Protein AF-A0A6P9B5F3-F1 (afdb_monomer_lite)

Foldseek 3Di:
DFQQDDDPVDDFFDKDWDWPDDPVQDDDDPDLLQAADPPRVVCPVVVVPDQDTWIWMATFQFIHIRNHTPGDHQFPGTSNPDDHGKDKDWDQDPQRWIWIDINNDTRDTDRPVVRRPD

Secondary structure (DSSP, 8-state):
-B-----TT-----EEEEE-S-TTT----SSGGG--TT-STTGGGTTTS-----EEEEETTEEEETTEEEES---SS-GGG--TT-BEEEEE-TTSEEEEEETTEEEEEEEHHHHS--

Structure (mmCIF, N/CA/C/O backbone):
data_AF-A0A6P9B5F3-F1
#
_entry.id   AF-A0A6P9B5F3-F1
#
loop_
_atom_site.group_PDB
_atom_site.id
_atom_site.type_symbol
_atom_site.label_atom_id
_atom_site.label_alt_id
_atom_site.label_comp_id
_atom_site.label_asym_id
_atom_site.label_entity_id
_atom_site.label_seq_id
_atom_site.pdbx_PDB_ins_code
_atom_site.Cartn_x
_atom_site.Cartn_y
_atom_site.Cartn_z
_atom_site.occupancy
_atom_site.B_iso_or_equiv
_atom_site.auth_seq_id
_atom_site.auth_comp_id
_atom_site.auth_asym_id
_atom_site.auth_atom_id
_atom_site.pdbx_PDB_model_num
ATOM 1 N N . ILE A 1 1 ? -9.485 -5.394 0.622 1.00 97.12 1 ILE A N 1
ATOM 2 C CA . ILE A 1 1 ? -8.855 -5.798 1.902 1.00 97.12 1 ILE A CA 1
ATOM 3 C C . ILE A 1 1 ? -9.518 -4.963 2.986 1.00 97.12 1 ILE A C 1
ATOM 5 O O . ILE A 1 1 ? -9.617 -3.764 2.770 1.00 97.12 1 ILE A O 1
ATOM 9 N N . ARG A 1 2 ? -10.036 -5.558 4.067 1.00 97.94 2 ARG A N 1
ATOM 10 C CA . ARG A 1 2 ? -10.665 -4.821 5.178 1.00 97.94 2 ARG A CA 1
ATOM 11 C C . ARG A 1 2 ? -9.687 -4.710 6.345 1.00 97.94 2 ARG A C 1
ATOM 13 O O . ARG A 1 2 ? -8.982 -5.677 6.623 1.00 97.94 2 ARG A O 1
ATOM 20 N N . ILE A 1 3 ? -9.655 -3.562 7.011 1.00 97.56 3 ILE A N 1
ATOM 21 C CA . ILE A 1 3 ? -8.912 -3.371 8.254 1.00 97.56 3 ILE A CA 1
ATOM 22 C C . ILE A 1 3 ? -9.739 -3.957 9.397 1.00 97.56 3 ILE A C 1
ATOM 24 O O . ILE A 1 3 ? -10.732 -3.377 9.820 1.00 97.56 3 ILE A O 1
ATOM 28 N N . ASP A 1 4 ? -9.355 -5.133 9.880 1.00 97.69 4 ASP A N 1
ATOM 29 C CA . ASP A 1 4 ? -10.104 -5.807 10.947 1.00 97.69 4 ASP A CA 1
ATOM 30 C C . ASP A 1 4 ? -9.756 -5.280 12.341 1.00 97.69 4 ASP A C 1
ATOM 32 O O . ASP A 1 4 ? -10.597 -5.326 13.236 1.00 97.69 4 ASP A O 1
ATOM 36 N N . LYS A 1 5 ? -8.516 -4.818 12.534 1.00 95.81 5 LYS A N 1
ATOM 37 C CA . LYS A 1 5 ? -8.025 -4.325 13.818 1.00 95.81 5 LYS A CA 1
ATOM 38 C C . LYS A 1 5 ? -6.888 -3.324 13.639 1.00 95.81 5 LYS A C 1
ATOM 40 O O . LYS A 1 5 ? -5.999 -3.556 12.820 1.00 95.81 5 LYS A O 1
ATOM 45 N N . LEU A 1 6 ? -6.875 -2.281 14.461 1.00 94.19 6 LEU A N 1
ATOM 46 C CA . LEU A 1 6 ? -5.785 -1.321 14.604 1.00 94.19 6 LEU A CA 1
ATOM 47 C C . LEU A 1 6 ? -5.222 -1.387 16.024 1.00 94.19 6 LEU A C 1
ATOM 49 O O . LEU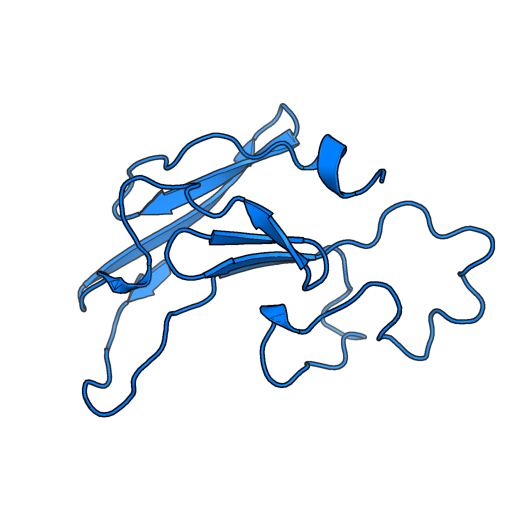 A 1 6 ? -5.931 -1.637 16.998 1.00 94.19 6 LEU A O 1
ATOM 53 N N . VAL A 1 7 ? -3.910 -1.196 16.147 1.00 94.44 7 VAL A N 1
ATOM 54 C CA . VAL A 1 7 ? -3.235 -1.161 17.448 1.00 94.44 7 VAL A CA 1
ATOM 55 C C . VAL A 1 7 ? -2.755 0.260 17.697 1.00 94.44 7 VAL A C 1
ATOM 57 O O . VAL A 1 7 ? -1.718 0.669 17.188 1.00 94.44 7 VAL A O 1
ATOM 60 N N . ASP A 1 8 ? -3.498 0.981 18.527 1.00 89.44 8 ASP A N 1
ATOM 61 C CA . ASP A 1 8 ? -3.290 2.394 18.878 1.00 89.44 8 ASP A CA 1
ATOM 62 C C . ASP A 1 8 ? -1.964 2.706 19.603 1.00 89.44 8 ASP A C 1
ATOM 64 O O . ASP A 1 8 ? -1.578 3.865 19.739 1.00 89.44 8 ASP A O 1
ATOM 68 N N . LYS A 1 9 ? -1.238 1.679 20.057 1.00 93.75 9 LYS A N 1
ATOM 69 C CA . LYS A 1 9 ? 0.074 1.816 20.713 1.00 93.75 9 LYS A CA 1
ATOM 70 C C . LYS A 1 9 ? 1.243 2.002 19.748 1.00 93.75 9 LYS A C 1
ATOM 72 O O . LYS A 1 9 ? 2.346 2.292 20.209 1.00 93.75 9 LYS A O 1
ATOM 77 N N . TRP A 1 10 ? 1.033 1.789 18.451 1.00 91.19 10 TRP A N 1
ATOM 78 C CA . TRP A 1 10 ? 2.068 1.936 17.431 1.00 91.19 10 TRP A CA 1
ATOM 79 C C . TRP A 1 10 ? 1.809 3.180 16.588 1.00 91.19 10 TRP A C 1
ATOM 81 O O . TRP A 1 10 ? 0.670 3.477 16.243 1.00 91.19 10 TRP A O 1
ATOM 91 N N . SER A 1 11 ? 2.881 3.887 16.235 1.00 87.19 11 SER A N 1
ATOM 92 C CA . SER A 1 11 ? 2.856 4.928 15.212 1.00 87.19 11 SER A CA 1
ATOM 93 C C . SER A 1 11 ? 3.426 4.378 13.907 1.00 87.19 11 SER A C 1
ATOM 95 O O . SER A 1 11 ? 4.414 3.642 13.901 1.00 87.19 11 SER A O 1
ATOM 97 N N . GLY A 1 12 ? 2.792 4.726 12.793 1.00 87.81 12 GLY A N 1
ATOM 98 C 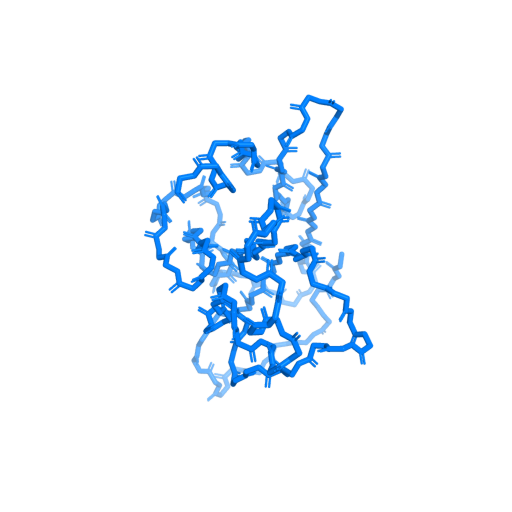CA . GLY A 1 12 ? 3.175 4.262 11.466 1.00 87.81 12 GLY A CA 1
ATOM 99 C C . GLY A 1 12 ? 1.973 4.189 10.536 1.00 87.81 12 GLY A C 1
ATOM 100 O O . GLY A 1 12 ? 0.843 4.436 10.950 1.00 87.81 12 GLY A O 1
ATOM 101 N N . SER A 1 13 ? 2.244 3.832 9.285 1.00 89.62 13 SER A N 1
ATOM 102 C CA . SER A 1 13 ? 1.236 3.639 8.245 1.00 89.62 13 SER A CA 1
ATOM 103 C C . SER A 1 13 ? 1.202 2.182 7.817 1.00 89.62 13 SER A C 1
ATOM 105 O O . SER A 1 13 ? 2.226 1.494 7.862 1.00 89.62 13 SER A O 1
ATOM 107 N N . ILE A 1 14 ? 0.052 1.720 7.333 1.00 93.44 14 ILE A N 1
ATOM 108 C CA . ILE A 1 14 ? 0.021 0.504 6.525 1.00 93.44 14 ILE A CA 1
ATOM 109 C C . ILE A 1 14 ? 0.637 0.796 5.153 1.00 93.44 14 ILE A C 1
ATOM 111 O O . ILE A 1 14 ? 0.459 1.873 4.587 1.00 93.44 14 ILE A O 1
ATOM 115 N N . GLU A 1 15 ? 1.348 -0.180 4.598 1.00 94.25 15 GLU A N 1
ATOM 116 C CA . GLU A 1 15 ? 1.870 -0.101 3.237 1.00 94.25 15 GLU A CA 1
ATOM 117 C C . GLU A 1 15 ? 1.102 -1.066 2.335 1.00 94.25 15 GLU A C 1
ATOM 119 O O . GLU A 1 15 ? 0.864 -2.221 2.692 1.00 94.25 15 GLU A O 1
ATOM 124 N N . ILE A 1 16 ? 0.733 -0.611 1.140 1.00 95.31 16 ILE A N 1
ATOM 125 C CA . ILE A 1 16 ? 0.074 -1.442 0.129 1.00 95.31 16 ILE A CA 1
ATOM 126 C C . ILE A 1 16 ? 0.686 -1.174 -1.239 1.00 95.31 16 ILE A C 1
ATOM 128 O O . ILE A 1 16 ? 1.016 -0.041 -1.573 1.00 95.31 16 ILE A O 1
ATOM 132 N N . GLY A 1 17 ? 0.859 -2.207 -2.056 1.00 93.44 17 GLY A N 1
ATOM 133 C CA . GLY A 1 17 ? 1.568 -2.051 -3.315 1.00 93.44 17 GLY A CA 1
ATOM 134 C C . GLY A 1 17 ? 1.589 -3.297 -4.179 1.00 93.44 17 GLY A C 1
ATOM 135 O O . GLY A 1 17 ? 0.883 -4.271 -3.923 1.00 93.44 17 GLY A O 1
ATOM 136 N N . VAL A 1 18 ? 2.413 -3.243 -5.219 1.00 91.06 18 VAL A N 1
ATOM 137 C CA . VAL A 1 18 ? 2.652 -4.339 -6.159 1.00 91.06 18 VAL A CA 1
ATOM 138 C C . VAL A 1 18 ? 4.142 -4.490 -6.404 1.00 91.06 18 VAL A C 1
ATOM 140 O O . VAL A 1 18 ? 4.890 -3.514 -6.413 1.00 91.06 18 VAL A O 1
ATOM 143 N N . THR A 1 19 ? 4.574 -5.719 -6.648 1.00 87.19 19 THR A N 1
ATOM 144 C CA . THR A 1 19 ? 5.940 -6.014 -7.063 1.00 87.19 19 THR A CA 1
ATOM 145 C C . THR A 1 19 ? 5.926 -7.035 -8.185 1.00 87.19 19 THR A C 1
ATOM 147 O O . THR A 1 19 ? 5.045 -7.895 -8.231 1.00 87.19 19 THR A O 1
ATOM 150 N N . THR A 1 20 ? 6.881 -6.930 -9.104 1.00 84.12 20 THR A N 1
ATOM 151 C CA . THR A 1 20 ? 7.125 -7.969 -10.110 1.00 84.12 20 THR A CA 1
ATOM 152 C C . THR A 1 20 ? 8.093 -9.049 -9.620 1.00 84.12 20 THR A C 1
ATOM 154 O O . THR A 1 20 ? 8.265 -10.052 -10.309 1.00 84.12 20 THR A O 1
ATOM 157 N N . HIS A 1 21 ? 8.672 -8.900 -8.420 1.00 80.31 21 HIS A N 1
ATOM 158 C CA . HIS A 1 21 ? 9.521 -9.925 -7.815 1.00 80.31 21 HIS A CA 1
ATOM 159 C C . HIS A 1 21 ? 8.706 -11.178 -7.473 1.00 80.31 21 HIS A C 1
ATOM 161 O O . HIS A 1 21 ? 7.592 -11.103 -6.950 1.00 80.31 21 HIS A O 1
ATOM 167 N N . ASN A 1 22 ? 9.282 -12.349 -7.741 1.00 81.06 22 ASN A N 1
ATOM 168 C CA . ASN A 1 22 ? 8.653 -13.623 -7.414 1.00 81.06 22 ASN A CA 1
ATOM 169 C C . ASN A 1 22 ? 8.623 -13.822 -5.885 1.00 81.06 22 ASN A C 1
ATOM 171 O O . ASN A 1 22 ? 9.694 -13.873 -5.278 1.00 81.06 22 ASN A O 1
ATOM 175 N N . PRO A 1 23 ? 7.448 -14.014 -5.256 1.00 85.62 23 PRO A N 1
ATOM 176 C CA . PRO A 1 23 ? 7.340 -14.150 -3.802 1.00 85.62 23 PRO A CA 1
ATOM 177 C C . PRO A 1 23 ? 8.077 -15.371 -3.229 1.00 85.62 23 PRO A C 1
ATOM 179 O O . PRO A 1 23 ? 8.393 -15.370 -2.044 1.00 85.62 23 PRO A O 1
ATOM 182 N N . ASN A 1 24 ? 8.373 -16.393 -4.044 1.00 85.88 24 ASN A N 1
ATOM 183 C CA . ASN A 1 24 ? 9.145 -17.569 -3.617 1.00 85.88 24 ASN A CA 1
ATOM 184 C C . ASN A 1 24 ? 10.658 -17.308 -3.546 1.00 85.88 24 ASN A C 1
ATOM 186 O O . ASN A 1 24 ? 11.372 -18.051 -2.880 1.00 85.88 24 ASN A O 1
ATOM 190 N N . ASN A 1 25 ? 11.137 -16.269 -4.237 1.00 80.94 25 ASN A N 1
ATOM 191 C CA . ASN A 1 25 ? 12.559 -15.928 -4.347 1.00 80.94 25 ASN A CA 1
ATOM 192 C C . ASN A 1 25 ? 12.871 -14.550 -3.736 1.00 80.94 25 ASN A C 1
ATOM 194 O O . ASN A 1 25 ? 13.996 -14.061 -3.856 1.00 80.94 25 ASN A O 1
ATOM 198 N N . LEU A 1 26 ? 11.867 -13.899 -3.144 1.00 80.62 26 LEU A N 1
ATOM 199 C CA . LEU A 1 26 ? 11.994 -12.580 -2.552 1.00 80.62 26 LEU A CA 1
ATOM 200 C C . LEU A 1 26 ? 12.522 -12.707 -1.123 1.00 80.62 26 LEU A C 1
ATOM 202 O O . LEU A 1 26 ? 11.882 -13.315 -0.266 1.00 80.62 26 LEU A O 1
ATOM 206 N N . GLU A 1 27 ? 13.673 -12.095 -0.866 1.00 83.25 27 GLU A N 1
ATOM 207 C CA . GLU A 1 27 ? 14.129 -11.837 0.494 1.00 83.25 27 GLU A CA 1
ATOM 208 C C . GLU A 1 27 ? 13.413 -10.586 1.012 1.00 83.25 27 GLU A C 1
ATOM 210 O O . GLU A 1 27 ? 13.539 -9.502 0.441 1.00 83.25 27 GLU A O 1
ATOM 215 N N . TYR A 1 28 ? 12.592 -10.751 2.051 1.00 83.75 28 TYR A N 1
ATOM 216 C CA . TYR A 1 28 ? 11.750 -9.668 2.549 1.00 83.75 28 TYR A CA 1
ATOM 217 C C . TYR A 1 28 ? 12.575 -8.684 3.393 1.00 83.75 28 TYR A C 1
ATOM 219 O O . TYR A 1 28 ? 13.140 -9.089 4.413 1.00 83.75 28 TYR A O 1
ATOM 227 N N . PRO A 1 29 ? 12.627 -7.393 3.019 1.00 87.56 29 PRO A N 1
ATOM 228 C CA . PRO A 1 29 ? 13.246 -6.361 3.847 1.00 87.56 29 PRO A CA 1
ATOM 229 C C . PRO A 1 29 ? 12.403 -6.045 5.094 1.00 87.56 29 PRO A C 1
ATOM 231 O O . PRO A 1 29 ? 11.271 -6.505 5.236 1.00 87.56 29 PRO A O 1
ATOM 234 N N . ALA A 1 30 ? 12.937 -5.196 5.981 1.00 87.19 30 ALA A N 1
ATOM 235 C CA . ALA A 1 30 ? 12.230 -4.742 7.183 1.00 87.19 30 ALA A CA 1
ATOM 236 C C . ALA A 1 30 ? 10.871 -4.080 6.871 1.00 87.19 30 ALA A C 1
ATOM 238 O O . ALA A 1 30 ? 9.903 -4.295 7.598 1.00 87.19 30 ALA A O 1
ATOM 239 N N . THR A 1 31 ? 10.791 -3.313 5.779 1.00 86.94 31 THR A N 1
ATOM 240 C CA . THR A 1 31 ? 9.540 -2.813 5.191 1.00 86.94 31 THR A CA 1
ATOM 241 C C . THR A 1 31 ? 9.602 -2.937 3.674 1.00 86.94 31 THR A C 1
ATOM 243 O O . THR A 1 31 ? 10.675 -2.820 3.080 1.00 86.94 31 THR A O 1
ATOM 246 N N . MET A 1 32 ? 8.462 -3.121 3.004 1.00 87.12 32 MET A N 1
ATOM 247 C CA . MET A 1 32 ? 8.436 -3.240 1.539 1.00 87.12 32 MET A CA 1
ATOM 248 C C . MET A 1 32 ? 8.866 -1.942 0.840 1.00 87.12 32 MET A C 1
ATOM 250 O O . MET A 1 32 ? 9.391 -1.978 -0.273 1.00 87.12 32 MET A O 1
ATOM 254 N N . THR A 1 33 ? 8.735 -0.796 1.510 1.00 85.56 33 THR A N 1
ATOM 255 C CA . THR A 1 33 ? 9.334 0.481 1.094 1.00 85.56 33 THR A CA 1
ATOM 256 C C . THR A 1 33 ? 10.865 0.498 1.104 1.00 85.56 33 THR A C 1
ATOM 258 O O . THR A 1 33 ? 11.457 1.414 0.536 1.00 85.56 33 THR A O 1
ATOM 261 N N . ASN A 1 34 ? 11.535 -0.493 1.693 1.00 83.50 34 ASN A N 1
ATOM 262 C CA . ASN A 1 34 ? 12.985 -0.657 1.598 1.00 83.50 34 ASN A CA 1
ATOM 263 C C . ASN A 1 34 ? 13.437 -1.577 0.455 1.00 83.50 34 ASN A C 1
ATOM 265 O O . ASN A 1 34 ? 14.639 -1.643 0.218 1.00 83.50 34 ASN A O 1
ATOM 269 N N . LEU A 1 35 ? 12.525 -2.231 -0.274 1.00 81.69 35 LEU A N 1
ATOM 270 C CA . LEU A 1 35 ? 12.889 -3.133 -1.369 1.00 81.69 35 LEU A CA 1
ATOM 271 C C . LEU A 1 35 ? 13.412 -2.351 -2.586 1.00 81.69 35 LEU A C 1
ATOM 273 O O . LEU A 1 35 ? 12.672 -1.566 -3.193 1.00 81.69 35 LEU A O 1
ATOM 277 N N . ARG A 1 36 ? 14.675 -2.578 -2.965 1.00 73.75 36 ARG A N 1
ATOM 278 C CA . ARG A 1 36 ? 15.326 -1.972 -4.134 1.00 73.75 36 ARG A CA 1
ATOM 279 C C . ARG A 1 36 ? 15.513 -2.980 -5.263 1.00 73.75 36 ARG A C 1
ATOM 281 O O . ARG A 1 36 ? 15.536 -4.192 -5.069 1.00 73.75 36 ARG A O 1
ATOM 288 N N . SER A 1 37 ? 15.681 -2.450 -6.471 1.00 63.81 37 SER A N 1
ATOM 289 C CA . SER A 1 37 ? 16.074 -3.231 -7.643 1.00 63.81 37 SER A CA 1
ATOM 290 C C . SER A 1 37 ? 17.442 -3.875 -7.391 1.00 63.81 37 SER A C 1
ATOM 292 O O . SER A 1 37 ? 18.431 -3.158 -7.245 1.00 63.81 37 SER A O 1
ATOM 294 N N . GLY A 1 38 ? 17.500 -5.208 -7.343 1.00 58.53 38 GLY A N 1
ATOM 295 C CA . GLY A 1 38 ? 18.754 -5.952 -7.170 1.00 58.53 38 GLY A CA 1
ATOM 296 C C . GLY A 1 38 ? 19.039 -6.483 -5.762 1.00 58.53 38 GLY A C 1
ATOM 297 O O . GLY A 1 38 ? 20.084 -7.101 -5.579 1.00 58.53 38 GLY A O 1
ATOM 298 N N . ASP A 1 39 ? 18.125 -6.323 -4.799 1.00 60.56 39 ASP A N 1
ATOM 299 C CA . ASP A 1 39 ? 18.286 -6.909 -3.455 1.00 60.56 39 ASP A CA 1
ATOM 300 C C . ASP A 1 39 ? 18.133 -8.446 -3.447 1.00 60.56 39 ASP A C 1
ATOM 302 O O . ASP A 1 39 ? 18.464 -9.093 -2.459 1.00 60.56 39 ASP A O 1
ATOM 306 N N . SER A 1 40 ? 17.686 -9.066 -4.551 1.00 55.31 40 SER A N 1
ATOM 307 C CA . SER A 1 40 ? 17.734 -10.526 -4.693 1.00 55.31 40 SER A CA 1
ATOM 308 C C . SER A 1 40 ? 19.149 -10.979 -5.102 1.00 55.31 40 SER A C 1
ATOM 310 O O . SER A 1 40 ? 19.602 -10.652 -6.207 1.00 55.31 40 SER A O 1
ATOM 312 N N . PRO A 1 41 ? 19.851 -11.787 -4.280 1.00 51.94 41 PRO A N 1
ATOM 313 C CA . PRO A 1 41 ? 21.236 -12.202 -4.534 1.00 51.94 41 PRO A CA 1
ATOM 314 C C . PRO A 1 41 ? 21.402 -13.067 -5.796 1.00 51.94 41 PRO A C 1
ATOM 316 O O . PRO A 1 41 ? 22.518 -13.270 -6.273 1.00 51.94 41 PRO A O 1
ATOM 319 N N . THR A 1 42 ? 20.305 -13.559 -6.380 1.00 51.59 42 THR A N 1
ATOM 320 C CA . THR A 1 42 ? 20.307 -14.328 -7.634 1.00 51.59 42 THR A CA 1
ATOM 321 C C . THR A 1 42 ? 20.404 -13.440 -8.886 1.00 51.59 42 THR A C 1
ATOM 323 O O . THR A 1 42 ? 20.699 -13.938 -9.972 1.00 51.59 42 THR A O 1
ATOM 326 N N . LEU A 1 43 ? 20.198 -12.122 -8.763 1.00 49.47 43 LEU A N 1
ATOM 327 C CA . LEU A 1 43 ? 20.100 -11.203 -9.905 1.00 49.47 43 LEU A CA 1
ATOM 328 C C . LEU A 1 43 ? 21.440 -10.654 -10.406 1.00 49.47 43 LEU A C 1
ATOM 330 O O . LEU A 1 43 ? 21.473 -10.072 -11.490 1.00 49.47 43 LEU A O 1
ATOM 334 N N . LEU A 1 44 ? 22.559 -10.876 -9.701 1.00 52.66 44 LEU A N 1
ATOM 335 C CA . LEU A 1 44 ? 23.867 -10.341 -10.113 1.00 52.66 44 LEU A CA 1
ATOM 336 C C . LEU A 1 44 ? 24.296 -10.831 -11.514 1.00 52.66 44 LEU A C 1
ATOM 338 O O . LEU A 1 44 ? 24.983 -10.111 -12.234 1.00 52.66 44 LEU A O 1
ATOM 342 N N . LEU A 1 45 ? 23.839 -12.017 -11.938 1.00 49.50 45 LEU A N 1
ATOM 343 C CA . LEU A 1 45 ? 24.116 -12.579 -13.268 1.00 49.50 45 LEU A CA 1
ATOM 344 C C . LEU A 1 45 ? 23.103 -12.135 -14.349 1.00 49.50 45 LEU A C 1
ATOM 346 O O . LEU A 1 45 ? 23.388 -12.236 -15.540 1.00 49.50 45 LEU A O 1
ATOM 350 N N . VAL A 1 46 ? 21.938 -11.606 -13.956 1.00 47.84 46 VAL A N 1
ATOM 351 C CA . VAL A 1 46 ? 20.850 -11.172 -14.862 1.00 47.84 46 VAL A CA 1
ATOM 352 C C . VAL A 1 46 ? 20.965 -9.682 -15.226 1.00 47.84 46 VAL A C 1
ATOM 354 O O . VAL A 1 46 ? 20.305 -9.208 -16.148 1.00 47.84 46 VAL A O 1
ATOM 357 N N . MET A 1 47 ? 21.883 -8.945 -14.590 1.00 50.22 47 MET A N 1
ATOM 358 C CA . MET A 1 47 ? 22.139 -7.514 -14.825 1.00 50.22 47 MET A CA 1
ATOM 359 C C . MET A 1 47 ? 22.490 -7.147 -16.280 1.00 50.22 47 MET A C 1
ATOM 361 O O . MET A 1 47 ? 22.389 -5.979 -16.643 1.00 50.22 47 MET A O 1
ATOM 365 N N . LEU A 1 48 ? 22.868 -8.110 -17.132 1.00 48.72 48 LEU A N 1
ATOM 366 C CA . LEU A 1 48 ? 23.106 -7.851 -18.559 1.00 48.72 48 LEU A CA 1
ATOM 367 C C . LEU A 1 48 ? 21.817 -7.820 -19.411 1.00 48.72 48 LEU A C 1
ATOM 369 O O . LEU A 1 48 ? 21.874 -7.391 -20.558 1.00 48.72 48 LEU A O 1
ATOM 373 N N . HIS A 1 49 ? 20.670 -8.254 -18.867 1.00 40.97 49 HIS A N 1
ATOM 374 C CA . HIS A 1 49 ? 19.376 -8.316 -19.568 1.00 40.97 49 HIS A CA 1
ATOM 375 C C . HIS A 1 49 ? 18.177 -7.860 -18.712 1.00 40.97 49 HIS A C 1
ATOM 377 O O . HIS A 1 49 ? 17.043 -8.167 -19.071 1.00 40.97 49 HIS A O 1
ATOM 383 N N . SER A 1 50 ? 18.381 -7.171 -17.580 1.00 43.47 50 SER A N 1
ATOM 384 C CA . SER A 1 50 ? 17.289 -6.894 -16.630 1.00 43.47 50 SER A CA 1
ATOM 385 C C . SER A 1 50 ? 16.384 -5.747 -17.085 1.00 43.47 50 SER A C 1
ATOM 387 O O . SER A 1 50 ? 16.457 -4.603 -16.642 1.00 43.47 50 SER A O 1
ATOM 389 N N . THR A 1 51 ? 15.513 -6.085 -18.018 1.00 47.69 51 THR A N 1
ATOM 390 C CA . THR A 1 51 ? 14.275 -5.396 -18.318 1.00 47.69 51 THR A CA 1
ATOM 391 C C . THR A 1 51 ? 13.233 -5.801 -17.254 1.00 47.69 51 THR A C 1
ATOM 393 O O . THR A 1 51 ? 12.872 -6.969 -17.159 1.00 47.69 51 THR A O 1
ATOM 396 N N . HIS A 1 52 ? 12.687 -4.826 -16.512 1.00 53.78 52 HIS A N 1
ATOM 397 C CA . HIS A 1 52 ? 11.346 -4.863 -15.878 1.00 53.78 52 HIS A CA 1
ATOM 398 C C . HIS A 1 52 ? 11.125 -5.439 -14.454 1.00 53.78 52 HIS A C 1
ATOM 400 O O . HIS A 1 52 ? 9.990 -5.815 -14.140 1.00 53.78 52 HIS A O 1
ATOM 406 N N . GLU A 1 53 ? 12.105 -5.441 -13.544 1.00 60.31 53 GLU A N 1
ATOM 407 C CA . GLU A 1 53 ? 11.816 -5.716 -12.120 1.00 60.31 53 GLU A CA 1
ATOM 408 C C . GLU A 1 53 ? 11.593 -4.433 -11.300 1.00 60.31 53 GLU A C 1
ATOM 410 O O . GLU A 1 53 ? 12.448 -3.548 -11.247 1.00 60.31 53 GLU A O 1
ATOM 415 N N . GLY A 1 54 ? 10.412 -4.307 -10.681 1.00 79.62 54 GLY A N 1
ATOM 416 C CA . GLY A 1 54 ? 9.987 -3.091 -9.997 1.00 79.62 54 GLY A CA 1
ATOM 417 C C . GLY A 1 54 ? 8.954 -3.329 -8.895 1.00 79.62 54 GLY A C 1
ATOM 418 O O . GLY A 1 54 ? 8.054 -4.160 -9.021 1.00 79.62 54 GLY A O 1
ATOM 419 N N . THR A 1 55 ? 9.087 -2.570 -7.813 1.00 86.19 55 THR A N 1
ATOM 420 C CA . THR A 1 55 ? 8.187 -2.541 -6.659 1.00 86.19 55 THR A CA 1
ATOM 421 C C . THR A 1 55 ? 7.601 -1.143 -6.526 1.00 86.19 55 THR A C 1
ATOM 423 O O . THR A 1 55 ? 8.341 -0.162 -6.482 1.00 86.19 55 THR A O 1
ATOM 426 N N . ILE A 1 56 ? 6.278 -1.049 -6.429 1.00 90.44 56 ILE A N 1
ATOM 427 C CA . ILE A 1 56 ? 5.550 0.189 -6.154 1.00 90.44 56 ILE A CA 1
ATOM 428 C C . ILE A 1 56 ? 4.802 0.015 -4.845 1.00 90.44 56 ILE A C 1
ATOM 430 O O . ILE A 1 56 ? 3.990 -0.898 -4.729 1.00 90.44 56 ILE A O 1
ATOM 434 N N . MET A 1 57 ? 5.032 0.919 -3.901 1.00 93.81 57 MET A N 1
ATOM 435 C CA . MET A 1 57 ? 4.366 0.942 -2.602 1.00 93.81 57 MET A CA 1
ATOM 436 C C . MET A 1 57 ? 3.691 2.289 -2.378 1.00 93.81 57 MET A C 1
ATOM 438 O O . MET A 1 57 ? 4.259 3.330 -2.701 1.00 93.81 57 MET A O 1
ATOM 442 N N . MET A 1 58 ? 2.507 2.264 -1.785 1.00 94.69 58 MET A N 1
ATOM 443 C CA . MET A 1 58 ? 1.841 3.412 -1.190 1.00 94.69 58 MET A CA 1
ATOM 444 C C . MET A 1 58 ? 1.989 3.337 0.333 1.00 94.69 58 MET A C 1
ATOM 446 O O . MET A 1 58 ? 1.795 2.267 0.910 1.00 94.69 58 MET A O 1
ATOM 450 N N . SER A 1 59 ? 2.346 4.457 0.959 1.00 93.81 59 SER A N 1
ATOM 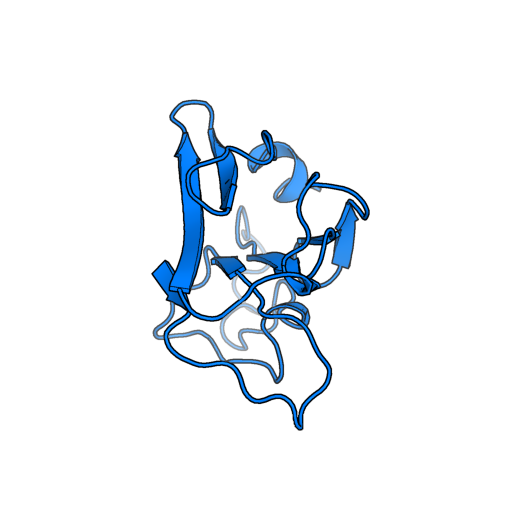451 C CA . SER A 1 59 ? 2.472 4.628 2.414 1.00 93.81 59 SER A CA 1
ATOM 452 C C . SER A 1 59 ? 2.041 6.052 2.768 1.00 93.81 59 SER A C 1
ATOM 454 O O . SER A 1 59 ? 2.520 7.003 2.139 1.00 93.81 59 SER A O 1
ATOM 456 N N . GLY A 1 60 ? 1.098 6.210 3.700 1.00 93.88 60 GLY A N 1
ATOM 457 C CA . GLY A 1 60 ? 0.381 7.476 3.894 1.00 93.88 60 GLY A CA 1
ATOM 458 C C . GLY A 1 60 ? -0.221 7.978 2.574 1.00 93.88 60 GLY A C 1
ATOM 459 O O . GLY A 1 60 ? -0.920 7.229 1.889 1.00 93.88 60 GLY A O 1
ATOM 460 N N . CYS A 1 61 ? 0.121 9.209 2.169 1.00 93.25 61 CYS A N 1
ATOM 461 C CA . CYS A 1 61 ? -0.221 9.760 0.846 1.00 93.25 61 CYS A CA 1
ATOM 462 C C . CYS A 1 61 ? 0.855 9.579 -0.238 1.00 93.25 61 CYS A C 1
ATOM 464 O O . CYS A 1 61 ? 0.682 10.022 -1.379 1.00 93.25 61 CYS A O 1
ATOM 466 N N . GLY A 1 62 ? 1.989 8.971 0.107 1.00 93.31 62 GLY A N 1
ATOM 467 C CA . GLY A 1 62 ? 3.158 8.881 -0.755 1.00 93.31 62 GLY A CA 1
ATOM 468 C C . GLY A 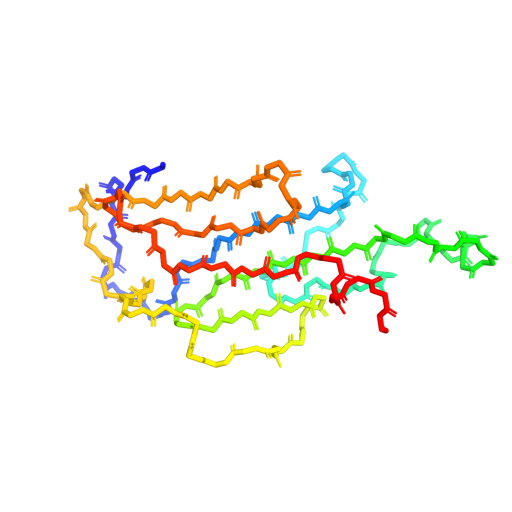1 62 ? 3.203 7.602 -1.584 1.00 93.31 62 GLY A C 1
ATOM 469 O O . GLY A 1 62 ? 2.789 6.538 -1.138 1.00 93.31 62 GLY A O 1
ATOM 470 N N . ILE A 1 63 ? 3.788 7.700 -2.778 1.00 92.94 63 ILE A N 1
ATOM 471 C CA . ILE A 1 63 ? 4.176 6.570 -3.623 1.00 92.94 63 ILE A CA 1
ATOM 472 C C . ILE A 1 63 ? 5.692 6.452 -3.634 1.00 92.94 63 ILE A C 1
ATOM 474 O O . ILE A 1 63 ? 6.407 7.419 -3.927 1.00 92.94 63 ILE A O 1
ATOM 478 N N . LEU A 1 64 ? 6.166 5.238 -3.391 1.00 91.12 64 LEU A N 1
ATOM 479 C CA . LEU A 1 64 ? 7.550 4.832 -3.521 1.00 91.12 64 LEU A CA 1
ATOM 480 C C . LEU A 1 64 ? 7.692 3.838 -4.671 1.00 91.12 64 LEU A C 1
ATOM 482 O O . LEU A 1 64 ? 6.919 2.891 -4.775 1.00 91.12 64 LEU A O 1
ATOM 486 N N . THR A 1 65 ? 8.717 4.033 -5.494 1.00 87.50 65 THR A N 1
ATOM 487 C CA . THR A 1 65 ? 9.136 3.092 -6.538 1.00 87.50 65 THR A CA 1
ATOM 488 C C . THR A 1 65 ? 10.538 2.600 -6.207 1.00 87.50 65 THR A C 1
ATOM 490 O O . THR A 1 65 ? 11.444 3.419 -6.052 1.00 87.50 65 THR A O 1
ATOM 493 N N . ASN A 1 66 ? 10.727 1.286 -6.071 1.00 84.00 66 ASN A N 1
ATOM 494 C CA . ASN A 1 66 ? 12.012 0.649 -5.735 1.00 84.00 66 ASN A CA 1
ATOM 495 C C . ASN A 1 66 ? 12.682 1.285 -4.501 1.00 84.00 66 ASN A C 1
ATOM 497 O O . ASN A 1 66 ? 13.872 1.618 -4.489 1.00 84.00 66 ASN A O 1
ATOM 501 N N . GLY A 1 67 ? 11.858 1.562 -3.490 1.00 84.25 67 GLY A N 1
ATOM 502 C CA . GLY A 1 67 ? 12.251 2.214 -2.245 1.00 84.25 67 GLY A CA 1
ATOM 503 C C . GLY A 1 67 ? 12.677 3.680 -2.365 1.00 84.25 67 GLY A C 1
ATOM 504 O O . GLY A 1 67 ? 13.352 4.211 -1.480 1.00 84.25 67 GLY A O 1
ATOM 505 N N . LYS A 1 68 ? 12.313 4.362 -3.458 1.00 85.44 68 LYS A N 1
ATOM 506 C CA . LYS A 1 68 ? 12.506 5.805 -3.646 1.00 85.44 68 LYS A CA 1
ATOM 507 C C . LYS A 1 68 ? 11.157 6.513 -3.725 1.00 85.44 68 LYS A C 1
ATOM 509 O O . LYS A 1 68 ? 10.328 6.160 -4.554 1.00 85.44 68 LYS A O 1
ATOM 514 N N . GLY A 1 69 ? 10.956 7.553 -2.915 1.00 87.81 69 GLY A N 1
ATOM 515 C CA . GLY A 1 69 ? 9.752 8.390 -2.975 1.00 87.81 69 GLY A CA 1
ATOM 516 C C . GLY A 1 69 ? 9.620 9.100 -4.324 1.00 87.81 69 GLY A C 1
ATOM 517 O O . GLY A 1 69 ? 10.422 9.977 -4.644 1.00 87.81 69 GLY A O 1
ATOM 518 N N . THR A 1 70 ? 8.617 8.717 -5.110 1.00 87.00 70 THR A N 1
ATOM 519 C CA . THR A 1 70 ? 8.362 9.226 -6.467 1.00 87.00 70 THR A CA 1
ATOM 520 C C . THR A 1 70 ? 7.193 10.202 -6.533 1.00 87.00 70 THR A C 1
ATOM 522 O O . THR A 1 70 ? 7.157 11.041 -7.429 1.00 87.00 70 THR A O 1
ATOM 525 N N . ARG A 1 71 ? 6.259 10.144 -5.578 1.00 88.31 71 ARG A N 1
ATOM 526 C CA . ARG A 1 71 ? 5.156 11.108 -5.444 1.00 88.31 71 ARG A CA 1
ATOM 527 C C . ARG A 1 71 ? 4.789 11.254 -3.971 1.00 88.31 71 ARG A C 1
ATOM 529 O O . ARG A 1 71 ? 4.729 10.250 -3.281 1.00 88.31 71 ARG A O 1
ATOM 536 N N . ARG A 1 72 ? 4.595 12.479 -3.478 1.00 88.12 72 ARG A N 1
ATOM 537 C CA . ARG A 1 72 ? 4.323 12.736 -2.046 1.00 88.12 72 ARG A CA 1
ATOM 538 C C . ARG A 1 72 ? 2.837 12.887 -1.719 1.00 88.12 72 ARG A C 1
ATOM 540 O O . ARG A 1 72 ? 2.429 12.518 -0.631 1.00 88.12 72 ARG A O 1
ATOM 547 N N . GLU A 1 73 ? 2.064 13.391 -2.674 1.00 90.81 73 GLU A N 1
ATOM 548 C CA . GLU A 1 73 ? 0.627 13.659 -2.549 1.00 90.81 73 GLU A CA 1
ATOM 549 C C . GLU A 1 73 ? -0.079 12.949 -3.706 1.00 90.81 73 GLU A C 1
ATOM 551 O O . GLU A 1 73 ? -0.352 13.505 -4.776 1.00 90.81 73 GLU A O 1
ATOM 556 N N . TYR A 1 74 ? -0.202 11.634 -3.571 1.00 90.69 74 TYR A N 1
ATOM 557 C CA . TYR A 1 74 ? -0.859 10.813 -4.576 1.00 90.69 74 TYR A CA 1
ATOM 558 C C . TYR A 1 74 ? -2.370 10.813 -4.413 1.00 90.69 74 TYR A C 1
ATOM 560 O O . TYR A 1 74 ? -3.075 11.019 -5.398 1.00 90.69 74 TYR A O 1
ATOM 568 N N . CYS A 1 75 ? -2.825 10.587 -3.188 1.00 88.44 75 CYS A N 1
ATOM 569 C CA . CYS A 1 75 ? -4.222 10.412 -2.840 1.00 88.44 75 CYS A CA 1
ATOM 570 C C . CYS A 1 75 ? -4.764 11.610 -2.062 1.00 88.44 75 CYS A C 1
ATOM 572 O O . CYS A 1 75 ? -4.011 12.387 -1.473 1.00 88.44 75 CYS A O 1
ATOM 574 N N . GLU A 1 76 ? -6.088 11.714 -2.060 1.00 88.69 76 GLU A N 1
ATOM 575 C CA . GLU A 1 76 ? -6.825 12.662 -1.228 1.00 88.69 76 GLU A CA 1
ATOM 576 C C . GLU A 1 76 ? -6.995 12.119 0.197 1.00 88.69 76 GLU A C 1
ATOM 578 O O . GLU A 1 76 ? -6.841 12.864 1.157 1.00 88.69 76 GLU A O 1
ATOM 583 N N . PHE A 1 77 ? -7.237 10.810 0.333 1.00 92.50 77 PHE A N 1
ATOM 584 C CA . PHE A 1 77 ? -7.394 10.135 1.623 1.00 92.50 77 PHE A CA 1
ATOM 585 C C . PHE A 1 77 ? -6.114 9.388 1.992 1.00 92.50 77 PHE A C 1
ATOM 587 O O . PHE A 1 77 ? -5.672 8.520 1.237 1.00 92.50 77 PHE A O 1
ATOM 594 N N . SER A 1 78 ? -5.506 9.714 3.134 1.00 94.12 78 SER A N 1
ATOM 595 C CA . SER A 1 78 ? -4.259 9.073 3.569 1.00 94.12 78 SER A CA 1
ATOM 596 C C . SER A 1 78 ? -4.497 7.660 4.097 1.00 94.12 78 SER A C 1
ATOM 598 O O . SER A 1 78 ? -5.478 7.403 4.795 1.00 94.12 78 SER A O 1
ATOM 600 N N . LEU A 1 79 ? -3.542 6.753 3.866 1.00 95.50 79 LEU A N 1
ATOM 601 C CA . LEU A 1 79 ? -3.504 5.472 4.585 1.00 95.50 79 LEU A CA 1
ATOM 602 C C . LEU A 1 79 ? -3.290 5.649 6.099 1.00 95.50 79 LEU A C 1
ATOM 604 O O . LEU A 1 79 ? -3.630 4.750 6.864 1.00 95.50 79 LEU A O 1
ATOM 608 N N . ASP A 1 80 ? -2.769 6.801 6.534 1.00 94.12 80 ASP A N 1
ATOM 609 C CA . ASP A 1 80 ? -2.562 7.127 7.954 1.00 94.12 80 ASP A CA 1
ATOM 610 C C . ASP A 1 80 ? -3.878 7.382 8.706 1.00 94.12 80 ASP A C 1
ATOM 612 O O . ASP A 1 80 ? -3.908 7.355 9.933 1.00 94.12 80 ASP A O 1
ATOM 616 N N . GLU A 1 81 ? -4.962 7.652 7.975 1.00 93.44 81 GLU A N 1
ATOM 617 C CA . GLU A 1 81 ? -6.264 8.031 8.536 1.00 93.44 81 GLU A CA 1
ATOM 618 C C . GLU A 1 81 ? -7.238 6.848 8.649 1.00 93.44 81 GLU A C 1
ATOM 620 O O . GLU A 1 81 ? -8.331 6.999 9.201 1.00 93.44 81 GLU A O 1
ATOM 625 N N . LEU A 1 82 ? -6.841 5.668 8.158 1.00 95.19 82 LEU A N 1
ATOM 626 C CA . LEU A 1 82 ? -7.681 4.472 8.144 1.00 95.19 82 LEU A CA 1
ATOM 627 C C . LEU A 1 82 ? -8.110 4.050 9.550 1.00 95.19 82 LEU A C 1
ATOM 629 O O . LEU A 1 82 ? -7.329 4.085 10.501 1.00 95.19 82 LEU A O 1
ATOM 633 N N . GLN A 1 83 ? -9.348 3.574 9.647 1.00 96.25 83 GLN A N 1
ATOM 634 C CA . GLN A 1 83 ? -9.966 3.047 10.858 1.00 96.25 83 GLN A CA 1
ATOM 635 C C . GLN A 1 83 ? -10.321 1.562 10.715 1.00 96.25 83 GLN A C 1
ATOM 637 O O . GLN A 1 83 ? -10.370 0.997 9.618 1.00 96.25 83 GLN A O 1
ATOM 642 N N . GLU A 1 84 ? -10.594 0.904 11.843 1.00 97.62 84 GLU A N 1
ATOM 643 C CA . GLU A 1 84 ? -11.164 -0.444 11.834 1.00 97.62 84 GLU A CA 1
ATOM 644 C C . GLU A 1 84 ? -12.495 -0.446 11.066 1.00 97.62 84 GLU A C 1
ATOM 646 O O . GLU A 1 84 ? -13.377 0.377 11.303 1.00 97.62 84 GLU A O 1
ATOM 651 N N . GLY A 1 85 ? -12.642 -1.386 10.135 1.00 97.94 85 GLY A N 1
ATOM 652 C CA . GLY A 1 85 ? -13.774 -1.481 9.218 1.00 97.94 85 GLY A CA 1
ATOM 653 C C . GLY A 1 85 ? -13.534 -0.855 7.842 1.00 97.94 85 GLY A C 1
ATOM 654 O O . GLY A 1 85 ? -14.236 -1.240 6.901 1.00 97.94 85 GLY A O 1
ATOM 655 N N . ASP A 1 86 ? -12.536 0.022 7.685 1.00 98.00 86 ASP A N 1
ATOM 656 C CA . ASP A 1 86 ? -12.206 0.605 6.383 1.00 98.00 86 ASP A CA 1
ATOM 657 C C . ASP A 1 86 ? -11.660 -0.442 5.410 1.00 98.00 86 ASP A C 1
ATOM 659 O O . ASP A 1 86 ? -11.111 -1.482 5.788 1.00 98.00 86 ASP A O 1
ATOM 663 N N . HIS A 1 87 ? -11.824 -0.169 4.119 1.00 97.88 87 HIS A N 1
ATOM 664 C CA . HIS A 1 87 ? -11.395 -1.046 3.043 1.00 97.88 87 HIS A CA 1
ATOM 665 C C . HIS A 1 87 ? -10.352 -0.370 2.167 1.00 97.88 87 HIS A C 1
ATOM 667 O O . HIS A 1 87 ? -10.564 0.726 1.664 1.00 97.88 87 HIS A O 1
ATOM 673 N N . ILE A 1 88 ? -9.271 -1.086 1.886 1.00 97.81 88 ILE A N 1
ATOM 674 C CA . ILE A 1 88 ? -8.274 -0.688 0.895 1.00 97.81 88 ILE A CA 1
ATOM 675 C C . ILE A 1 88 ? -8.205 -1.697 -0.245 1.00 97.81 88 ILE A C 1
ATOM 677 O O . ILE A 1 88 ? -8.531 -2.885 -0.097 1.00 97.81 88 ILE A O 1
ATOM 681 N N . GLY A 1 89 ? -7.765 -1.232 -1.405 1.00 97.50 89 GLY A N 1
ATOM 682 C CA . GLY A 1 89 ? -7.567 -2.071 -2.573 1.00 97.50 89 GLY A CA 1
ATOM 683 C C . GLY A 1 89 ? -6.664 -1.416 -3.600 1.00 97.50 89 GLY A C 1
ATOM 684 O O . GLY A 1 89 ? -6.345 -0.234 -3.522 1.00 97.50 89 GLY A O 1
ATOM 685 N N . LEU A 1 90 ? -6.266 -2.207 -4.586 1.00 96.06 90 LEU A N 1
ATOM 686 C CA . LEU A 1 90 ? -5.539 -1.732 -5.749 1.00 96.06 90 LEU A CA 1
ATOM 687 C C . LEU A 1 90 ? -5.954 -2.537 -6.972 1.00 96.06 90 LEU A C 1
ATOM 689 O O . LEU A 1 90 ? -6.399 -3.681 -6.859 1.00 96.06 90 LEU A O 1
ATOM 693 N N . THR A 1 91 ? -5.825 -1.955 -8.154 1.00 94.75 91 THR A N 1
ATOM 694 C CA . THR A 1 91 ? -6.103 -2.648 -9.414 1.00 94.75 91 THR A CA 1
ATOM 695 C C . THR A 1 91 ? -5.222 -2.096 -10.520 1.00 94.75 91 THR A C 1
ATOM 697 O O . THR A 1 91 ? -5.070 -0.884 -10.662 1.00 94.75 91 THR A O 1
ATOM 700 N N . ARG A 1 92 ? -4.671 -2.992 -11.344 1.00 91.69 92 ARG A N 1
ATOM 701 C CA . ARG A 1 92 ? -4.071 -2.625 -12.627 1.00 91.69 92 ARG A CA 1
ATOM 702 C C . ARG A 1 92 ? -5.169 -2.592 -13.685 1.00 91.69 92 ARG A C 1
ATOM 704 O O . ARG A 1 92 ? -5.793 -3.616 -13.956 1.00 91.69 92 ARG A O 1
ATOM 711 N N . LYS A 1 93 ? -5.407 -1.423 -14.277 1.00 91.06 93 LYS A N 1
ATOM 712 C CA . LYS A 1 93 ? -6.367 -1.252 -15.375 1.00 91.06 93 LYS A CA 1
ATOM 713 C C . LYS A 1 93 ? -5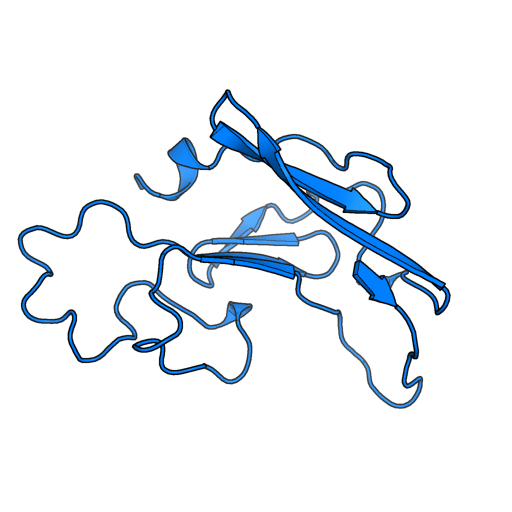.750 -1.687 -16.713 1.00 91.06 93 LYS A C 1
ATOM 715 O O . LYS A 1 93 ? -4.538 -1.868 -16.834 1.00 91.06 93 LYS A O 1
ATOM 720 N N . SER A 1 94 ? -6.590 -1.856 -17.737 1.00 89.88 94 SER A N 1
ATOM 721 C CA . SER A 1 94 ? -6.185 -2.312 -19.081 1.00 89.88 94 SER A CA 1
ATOM 722 C C . SER A 1 94 ? -5.219 -1.360 -19.796 1.00 89.88 94 SER A C 1
ATOM 724 O O . SER A 1 94 ? -4.433 -1.796 -20.630 1.00 89.88 94 SER A O 1
ATOM 726 N N . ASN A 1 95 ? -5.231 -0.075 -19.435 1.00 86.31 95 ASN A N 1
ATOM 727 C CA . ASN A 1 95 ? -4.270 0.932 -19.892 1.00 86.31 95 ASN A CA 1
ATOM 728 C C . ASN A 1 95 ? -2.925 0.884 -19.136 1.00 86.31 95 ASN A C 1
ATOM 730 O O . ASN A 1 95 ? -2.136 1.814 -19.250 1.00 86.31 95 ASN A O 1
ATOM 734 N N . ASN A 1 96 ? -2.673 -0.168 -18.351 1.00 83.12 96 ASN A N 1
ATOM 735 C CA . ASN A 1 96 ? -1.502 -0.348 -17.488 1.00 83.12 96 ASN A CA 1
ATOM 736 C C . ASN A 1 96 ? -1.373 0.638 -16.321 1.00 83.12 96 ASN A C 1
ATOM 738 O O . ASN A 1 96 ? -0.393 0.553 -15.585 1.00 83.12 96 ASN A O 1
ATOM 742 N N . ALA A 1 97 ? -2.354 1.512 -16.090 1.00 89.44 97 ALA A N 1
ATOM 743 C CA . ALA A 1 97 ? -2.356 2.351 -14.903 1.00 89.44 97 ALA A CA 1
ATOM 744 C C . ALA A 1 97 ? -2.654 1.509 -13.656 1.00 89.44 97 ALA A C 1
ATOM 746 O O . ALA A 1 97 ? -3.579 0.688 -13.642 1.00 89.44 97 ALA A O 1
ATOM 747 N N . LEU A 1 98 ? -1.882 1.735 -12.600 1.00 91.94 98 LEU A N 1
ATOM 748 C CA . LEU A 1 98 ? -2.169 1.241 -11.265 1.00 91.94 98 LEU A CA 1
ATOM 749 C C . LEU A 1 98 ? -3.074 2.249 -10.555 1.00 91.94 98 LEU A C 1
ATOM 751 O O . LEU A 1 98 ? -2.802 3.444 -10.560 1.00 91.94 98 LEU A O 1
ATOM 755 N N . HIS A 1 99 ? -4.148 1.760 -9.953 1.00 94.69 99 HIS A N 1
ATOM 756 C CA . HIS A 1 99 ? -5.083 2.556 -9.167 1.00 94.69 99 HIS A CA 1
ATOM 757 C C . HIS A 1 99 ? -5.143 2.007 -7.748 1.00 94.69 99 HIS A C 1
ATOM 759 O O . HIS A 1 99 ? -5.202 0.789 -7.573 1.00 94.69 99 HIS A O 1
ATOM 765 N N . PHE A 1 100 ? -5.164 2.898 -6.760 1.00 96.25 100 PHE A N 1
ATOM 766 C CA . PHE A 1 100 ? -5.403 2.566 -5.356 1.00 96.25 100 PHE A CA 1
ATOM 767 C C . PHE A 1 100 ? -6.807 3.015 -4.966 1.00 96.25 100 PHE A C 1
ATOM 769 O O . PHE A 1 100 ? -7.320 3.997 -5.500 1.00 96.25 100 PHE A O 1
ATOM 776 N N . TYR A 1 101 ? -7.420 2.290 -4.038 1.00 97.25 101 TYR A N 1
ATOM 777 C CA . TYR A 1 101 ? -8.787 2.511 -3.595 1.00 97.25 101 TYR A CA 1
ATOM 778 C C . TYR A 1 101 ? -8.847 2.538 -2.075 1.00 97.25 101 TYR A C 1
ATOM 780 O O . TYR A 1 101 ? -8.284 1.654 -1.429 1.00 97.25 101 TYR A O 1
ATOM 788 N N . ILE A 1 102 ? -9.585 3.502 -1.530 1.00 97.38 102 ILE A N 1
ATOM 789 C CA . ILE A 1 102 ? -9.927 3.596 -0.106 1.00 97.38 102 ILE A CA 1
ATOM 790 C C . ILE A 1 102 ? -11.447 3.708 -0.017 1.00 97.38 102 ILE A C 1
ATOM 792 O O . ILE A 1 102 ? -12.044 4.560 -0.668 1.00 97.38 102 ILE A O 1
ATOM 796 N N . ASN A 1 103 ? -12.088 2.792 0.707 1.00 97.06 103 ASN A N 1
ATOM 797 C CA . ASN A 1 103 ? -13.542 2.674 0.844 1.00 97.06 103 ASN A CA 1
ATOM 798 C C . ASN A 1 103 ? -14.299 2.695 -0.498 1.00 97.06 103 ASN A C 1
ATOM 800 O O . ASN A 1 103 ? -15.387 3.249 -0.622 1.00 97.06 103 ASN A O 1
ATOM 804 N N . GLY A 1 104 ? -13.706 2.077 -1.526 1.00 96.19 104 GLY A N 1
ATOM 805 C CA . GLY A 1 104 ? -14.257 2.024 -2.884 1.00 96.19 104 GLY A CA 1
ATOM 806 C C . GLY A 1 104 ? -14.004 3.275 -3.736 1.00 96.19 104 GLY A C 1
ATOM 807 O O . GLY A 1 104 ? -14.346 3.269 -4.917 1.00 96.19 104 GLY A O 1
ATOM 808 N N . ILE A 1 105 ? -13.369 4.313 -3.187 1.00 97.00 105 ILE A N 1
ATOM 809 C CA . ILE A 1 105 ? -13.042 5.562 -3.885 1.00 97.00 105 ILE A CA 1
ATOM 810 C C . ILE A 1 105 ? -11.670 5.436 -4.555 1.00 97.00 105 ILE A C 1
ATOM 812 O O . ILE A 1 105 ? -10.666 5.191 -3.881 1.00 97.00 105 ILE A O 1
ATOM 816 N N . ASP A 1 106 ? -11.635 5.611 -5.879 1.00 96.31 106 ASP A N 1
ATOM 817 C CA . ASP A 1 106 ? -10.414 5.635 -6.697 1.00 96.31 106 ASP A CA 1
ATOM 818 C C . ASP A 1 106 ? -9.558 6.860 -6.340 1.00 96.31 106 ASP A C 1
ATOM 820 O O . ASP A 1 106 ? -10.016 7.993 -6.464 1.00 96.31 106 ASP A O 1
ATOM 824 N N . GLN A 1 107 ? -8.316 6.635 -5.910 1.00 95.62 107 GLN A N 1
ATOM 825 C CA . GLN A 1 107 ? -7.381 7.693 -5.508 1.00 95.62 107 GLN A CA 1
ATOM 826 C C . GLN A 1 107 ? -6.615 8.308 -6.690 1.00 95.62 107 GLN A C 1
ATOM 828 O O . GLN A 1 107 ? -5.808 9.216 -6.505 1.00 95.62 107 GLN A O 1
ATOM 833 N N . GLY A 1 108 ? -6.838 7.815 -7.910 1.00 93.50 108 GLY A N 1
ATOM 834 C CA . GLY A 1 108 ? -6.226 8.330 -9.129 1.00 93.50 108 GLY A CA 1
ATOM 835 C C . GLY A 1 108 ? -5.423 7.277 -9.881 1.00 93.50 108 GLY A C 1
ATOM 836 O O . GLY A 1 108 ? -5.314 6.126 -9.461 1.00 93.50 108 GLY A O 1
ATOM 837 N N . ALA A 1 109 ? -4.880 7.685 -11.027 1.00 92.25 109 ALA A N 1
ATOM 838 C CA . ALA A 1 109 ? -4.038 6.847 -11.870 1.00 92.25 109 ALA A CA 1
ATOM 839 C C . ALA A 1 109 ? -2.553 7.057 -11.549 1.00 92.25 109 ALA A C 1
ATOM 841 O O . ALA A 1 109 ? -2.057 8.189 -11.530 1.00 92.25 109 ALA A O 1
ATOM 842 N N . LEU A 1 110 ? -1.831 5.955 -11.380 1.00 88.94 110 LEU A N 1
ATOM 843 C CA . LEU A 1 110 ? -0.378 5.901 -11.385 1.00 88.94 110 LEU A CA 1
ATOM 844 C C . LEU A 1 110 ? 0.085 5.169 -12.644 1.00 88.94 110 LEU A C 1
ATOM 846 O O . LEU A 1 110 ? -0.244 4.002 -12.849 1.00 88.94 110 LEU A O 1
ATOM 850 N N . ASP A 1 111 ? 0.864 5.836 -13.489 1.00 78.44 111 ASP A N 1
ATOM 851 C CA . ASP A 1 111 ? 1.422 5.190 -14.673 1.00 78.44 111 ASP A CA 1
ATOM 852 C C . ASP A 1 111 ? 2.547 4.221 -14.275 1.00 78.44 111 ASP A C 1
ATOM 854 O O . ASP A 1 111 ? 3.638 4.627 -13.866 1.00 78.44 111 ASP A O 1
ATOM 858 N N . PHE A 1 112 ? 2.262 2.923 -14.385 1.00 66.06 112 PHE A N 1
ATOM 859 C CA . PHE A 1 112 ? 3.191 1.845 -14.058 1.00 66.06 112 PHE A CA 1
ATOM 860 C C . PHE A 1 112 ? 4.377 1.785 -15.039 1.00 66.06 112 PHE A C 1
ATOM 862 O O . PHE A 1 112 ? 5.482 1.390 -14.660 1.00 66.06 112 PHE A O 1
ATOM 869 N N . ALA A 1 113 ? 4.173 2.196 -16.297 1.00 57.50 113 ALA A N 1
ATOM 870 C CA . ALA A 1 113 ? 5.182 2.109 -17.348 1.00 57.50 113 ALA A CA 1
ATOM 871 C C . ALA A 1 113 ? 6.205 3.250 -17.275 1.00 57.50 113 ALA A C 1
ATOM 873 O O . ALA A 1 113 ? 7.361 3.053 -17.619 1.00 57.50 113 ALA A O 1
ATOM 874 N N . TYR A 1 114 ? 5.851 4.431 -16.774 1.00 51.81 114 TYR A N 1
ATOM 875 C CA . TYR A 1 114 ? 6.830 5.524 -16.679 1.00 51.81 114 TYR A CA 1
ATOM 876 C C . TYR A 1 114 ? 7.887 5.325 -15.581 1.00 51.81 114 TYR A C 1
ATOM 878 O O . TYR A 1 114 ? 8.961 5.923 -15.643 1.00 51.81 114 TYR A O 1
ATOM 886 N N . LEU A 1 115 ? 7.592 4.497 -14.575 1.00 49.84 115 LEU A N 1
ATOM 887 C CA . LEU A 1 115 ? 8.417 4.349 -13.373 1.00 49.84 115 LEU A CA 1
ATOM 888 C C . LEU A 1 115 ? 9.360 3.137 -13.415 1.00 49.84 115 LEU A C 1
ATOM 890 O O . LEU A 1 115 ? 10.394 3.165 -12.757 1.00 49.84 115 LEU A O 1
ATOM 894 N N . CYS A 1 116 ? 9.051 2.116 -14.222 1.00 47.06 116 CYS A N 1
ATOM 895 C CA . CYS A 1 116 ? 9.911 0.937 -14.410 1.00 47.06 116 CYS A CA 1
ATOM 896 C C . CYS A 1 116 ? 10.928 1.078 -15.566 1.00 47.06 116 CYS A C 1
ATOM 898 O O . CYS A 1 116 ? 11.690 0.148 -15.810 1.00 47.06 116 CYS A O 1
ATOM 900 N N . TYR A 1 117 ? 10.913 2.197 -16.305 1.00 43.06 117 TYR A N 1
ATOM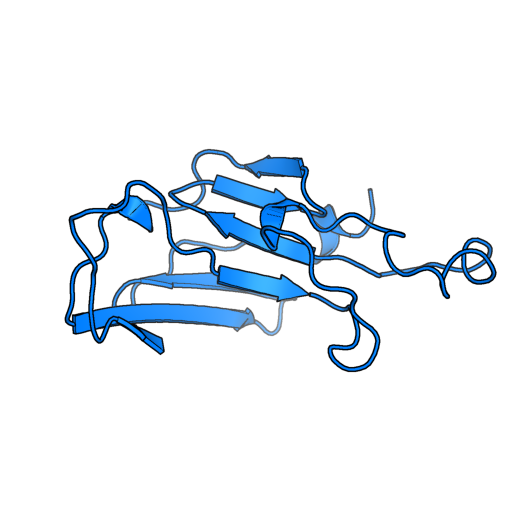 901 C CA . TYR A 1 117 ? 11.762 2.446 -17.487 1.00 43.06 117 TYR A CA 1
ATOM 902 C C . TYR A 1 117 ? 12.732 3.634 -17.305 1.00 43.06 117 TYR A C 1
ATOM 904 O O . TYR A 1 117 ? 13.272 4.143 -18.289 1.00 43.06 117 TYR A O 1
ATOM 912 N N . ARG A 1 118 ? 12.942 4.102 -16.068 1.00 41.25 118 ARG A N 1
ATOM 913 C CA . ARG A 1 118 ? 13.952 5.116 -15.726 1.00 41.25 118 ARG A CA 1
ATOM 914 C C . ARG A 1 118 ? 15.071 4.539 -14.883 1.00 41.25 118 ARG A C 1
ATOM 916 O O . ARG A 1 118 ? 14.758 3.726 -13.989 1.00 41.25 118 ARG A O 1
#

Sequence (118 aa):
IRIDKLVDKWSGSIEIGVTTHNPNNLEYPATMTNLRSGDSPTLLLVMLHSTHEGTIMMSGCGILTNGKGTRREYCEFSLDELQEGDHIGLTRKSNNALHFYINGIDQGALDFAYLCYR

Radius of gyration: 15.16 Å; chains: 1; bounding box: 38×31×41 Å

pLDDT: mean 82.77, std 16.67, range [40.97, 98.0]